Protein AF-A0A0X1RVN3-F1 (afdb_monomer)

Mean predicted aligned error: 11.67 Å

Structure (mmCIF, N/CA/C/O backbone):
data_AF-A0A0X1RVN3-F1
#
_entry.id   AF-A0A0X1RVN3-F1
#
loop_
_atom_site.group_PDB
_atom_site.id
_atom_site.type_symbol
_atom_site.label_atom_id
_atom_site.label_alt_id
_atom_site.label_comp_id
_atom_site.label_asym_id
_atom_site.label_entity_id
_atom_site.label_seq_id
_atom_site.pdbx_PDB_ins_code
_atom_site.Cartn_x
_atom_site.Cartn_y
_atom_site.Cartn_z
_atom_site.occupancy
_atom_site.B_iso_or_equiv
_atom_site.auth_seq_id
_atom_site.auth_comp_id
_atom_site.auth_asym_id
_atom_site.auth_atom_id
_atom_site.pdbx_PDB_model_num
ATOM 1 N N . MET A 1 1 ? 32.566 22.631 -31.571 1.00 78.44 1 MET A N 1
ATOM 2 C CA . MET A 1 1 ? 32.056 21.454 -32.313 1.00 78.44 1 MET A CA 1
ATOM 3 C C . MET A 1 1 ? 31.901 20.227 -31.412 1.00 78.44 1 MET A C 1
ATOM 5 O O . MET A 1 1 ? 30.789 19.746 -31.279 1.00 78.44 1 MET A O 1
ATOM 9 N N . ILE A 1 2 ? 32.954 19.775 -30.719 1.00 88.44 2 ILE A N 1
ATOM 10 C CA . ILE A 1 2 ? 32.914 18.573 -29.854 1.00 88.44 2 ILE A CA 1
ATOM 11 C C . ILE A 1 2 ? 31.880 18.677 -28.712 1.00 88.44 2 ILE A C 1
ATOM 13 O O . ILE A 1 2 ? 31.095 17.757 -28.511 1.00 88.44 2 ILE A O 1
ATOM 17 N N . LEU A 1 3 ? 31.808 19.819 -28.016 1.00 88.50 3 LEU A N 1
ATOM 18 C CA . LEU A 1 3 ? 30.839 20.038 -26.928 1.00 88.50 3 LEU A CA 1
ATOM 19 C C . LEU A 1 3 ? 29.377 19.935 -27.404 1.00 88.50 3 LEU A C 1
ATOM 21 O O . LEU A 1 3 ? 28.535 19.354 -26.730 1.00 88.50 3 LEU A O 1
ATOM 25 N N . PHE A 1 4 ? 29.091 20.468 -28.593 1.00 91.38 4 PHE A N 1
ATOM 26 C CA . PHE A 1 4 ? 27.755 20.430 -29.188 1.00 91.38 4 PHE A CA 1
ATOM 27 C C . PHE A 1 4 ? 27.327 18.992 -29.509 1.00 91.38 4 PHE A C 1
ATOM 29 O O . PHE A 1 4 ? 26.201 18.602 -29.214 1.00 91.38 4 PHE A O 1
ATOM 36 N N . ILE A 1 5 ? 28.255 18.182 -30.030 1.00 91.88 5 ILE A N 1
ATOM 37 C CA . ILE A 1 5 ? 28.029 16.757 -30.304 1.00 91.88 5 ILE A CA 1
ATOM 38 C C . ILE A 1 5 ? 27.758 15.991 -29.001 1.00 91.88 5 ILE A C 1
ATOM 40 O O . ILE A 1 5 ? 26.831 15.189 -28.955 1.00 91.88 5 ILE A O 1
ATOM 44 N N . MET A 1 6 ? 28.503 16.276 -27.927 1.00 93.06 6 MET A N 1
ATOM 45 C CA . MET A 1 6 ? 28.297 15.639 -26.619 1.00 93.06 6 MET A CA 1
ATOM 46 C C . MET A 1 6 ? 26.916 15.943 -26.024 1.00 93.06 6 MET A C 1
ATOM 48 O O . MET A 1 6 ? 26.245 15.031 -25.548 1.00 93.06 6 MET A O 1
ATOM 52 N N . ILE A 1 7 ? 26.464 17.200 -26.085 1.00 94.31 7 ILE A N 1
ATOM 53 C CA . ILE A 1 7 ? 25.140 17.601 -25.578 1.00 94.31 7 ILE A CA 1
ATOM 54 C C . ILE A 1 7 ? 24.021 16.890 -26.352 1.00 94.31 7 ILE A C 1
ATOM 56 O O . ILE A 1 7 ? 23.068 16.406 -25.745 1.00 94.31 7 ILE A O 1
ATOM 60 N N . LEU A 1 8 ? 24.157 16.776 -27.676 1.00 92.00 8 LEU A N 1
ATOM 61 C CA . LEU A 1 8 ? 23.218 16.044 -28.533 1.00 92.00 8 LEU A CA 1
ATOM 62 C C . LEU A 1 8 ? 23.173 14.545 -28.217 1.00 92.00 8 LEU A C 1
ATOM 64 O O . LEU A 1 8 ? 22.108 13.934 -28.225 1.00 92.00 8 LEU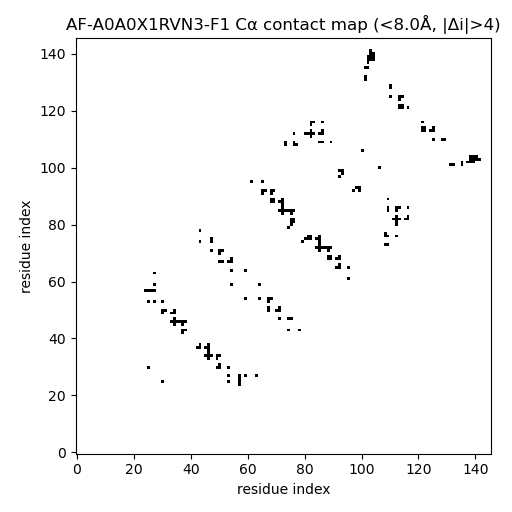 A O 1
ATOM 68 N N . LEU A 1 9 ? 24.325 13.948 -27.916 1.00 91.88 9 LEU A N 1
ATOM 69 C CA . LEU A 1 9 ? 24.407 12.539 -27.542 1.00 91.88 9 LEU A CA 1
ATOM 70 C C . LEU A 1 9 ? 23.732 12.285 -26.191 1.00 91.88 9 LEU A C 1
ATOM 72 O O . LEU A 1 9 ? 22.952 11.344 -26.060 1.00 91.88 9 LEU A O 1
ATOM 76 N N . ILE A 1 10 ? 23.972 13.161 -25.212 1.00 92.62 10 ILE A N 1
ATOM 77 C CA . ILE A 1 10 ? 23.329 13.090 -23.897 1.00 92.62 10 ILE A CA 1
ATOM 78 C C . ILE A 1 10 ? 21.814 13.259 -24.035 1.00 92.62 10 ILE A C 1
ATOM 80 O O . ILE A 1 10 ? 21.075 12.473 -23.451 1.00 92.62 10 ILE A O 1
ATOM 84 N N . SER A 1 11 ? 21.338 14.220 -24.834 1.00 90.06 11 SER A N 1
ATOM 85 C CA . SER A 1 11 ? 19.898 14.444 -25.019 1.00 90.06 11 SER A CA 1
ATOM 86 C C . SER A 1 11 ? 19.196 13.289 -25.741 1.00 90.06 11 SER A C 1
ATOM 88 O O . SER A 1 11 ? 18.063 12.948 -25.408 1.00 90.06 11 SER A O 1
ATOM 90 N N . LEU A 1 12 ? 19.869 12.635 -26.693 1.00 90.00 12 LEU A N 1
ATOM 91 C CA . LEU A 1 12 ? 19.363 11.430 -27.354 1.00 90.00 12 LEU A CA 1
ATOM 92 C C . LEU A 1 12 ? 19.286 10.238 -26.398 1.00 90.00 12 LEU A C 1
ATOM 94 O O . LEU A 1 12 ? 18.302 9.495 -26.422 1.00 90.00 12 LEU A O 1
ATOM 98 N N . ILE A 1 13 ? 20.304 10.060 -25.553 1.00 90.44 13 ILE A N 1
ATOM 99 C CA . ILE A 1 13 ? 20.319 9.002 -24.539 1.00 90.44 13 ILE A CA 1
ATOM 100 C C . ILE A 1 13 ? 19.204 9.244 -23.521 1.00 90.44 13 ILE A C 1
ATOM 102 O O . ILE A 1 13 ? 18.429 8.329 -23.252 1.00 90.44 13 ILE A O 1
ATOM 106 N N . THR A 1 14 ? 19.055 10.467 -23.005 1.00 86.88 14 THR A N 1
ATOM 107 C CA . THR A 1 14 ? 17.989 10.782 -22.044 1.00 86.88 14 THR A CA 1
ATOM 108 C C . THR A 1 14 ? 16.604 10.617 -22.661 1.00 86.88 14 THR A C 1
ATOM 110 O O . THR A 1 14 ? 15.746 10.011 -22.023 1.00 86.88 14 THR A O 1
ATOM 113 N N . MET A 1 15 ? 16.384 11.037 -23.914 1.00 85.44 15 MET A N 1
ATOM 114 C CA . MET A 1 15 ? 15.123 10.780 -24.624 1.00 85.44 15 MET A CA 1
ATOM 115 C C . MET A 1 15 ? 14.829 9.287 -24.776 1.00 85.44 15 MET A C 1
ATOM 117 O O . MET A 1 15 ? 13.700 8.869 -24.530 1.00 85.44 15 MET A O 1
ATOM 121 N N . LYS A 1 16 ? 15.822 8.469 -25.150 1.00 75.00 16 LYS A N 1
ATOM 122 C CA . LYS A 1 16 ? 15.647 7.011 -25.238 1.00 75.00 16 LYS A CA 1
ATOM 123 C C . LYS A 1 16 ? 15.308 6.401 -23.885 1.00 75.00 16 LYS A C 1
ATOM 125 O O . LYS A 1 16 ? 14.402 5.579 -23.829 1.00 75.00 16 LYS A O 1
ATOM 130 N N . CYS A 1 17 ? 15.974 6.826 -22.813 1.00 71.50 17 CYS A N 1
ATOM 131 C CA . CYS A 1 17 ? 15.675 6.364 -21.459 1.00 71.50 17 CYS A CA 1
ATOM 132 C C . CYS A 1 17 ? 14.252 6.747 -21.026 1.00 71.50 17 CYS A C 1
ATOM 134 O O . CYS A 1 17 ? 13.535 5.907 -20.492 1.00 71.50 17 CYS A O 1
ATOM 136 N N . ILE A 1 18 ? 13.815 7.980 -21.306 1.00 75.62 18 ILE A N 1
ATOM 137 C CA . ILE A 1 18 ? 12.449 8.448 -21.013 1.00 75.62 18 ILE A CA 1
ATOM 138 C C . ILE A 1 18 ? 11.414 7.656 -21.821 1.00 75.62 18 ILE A C 1
ATOM 140 O O . ILE A 1 18 ? 10.368 7.285 -21.297 1.00 75.62 18 ILE A O 1
ATOM 144 N N . AR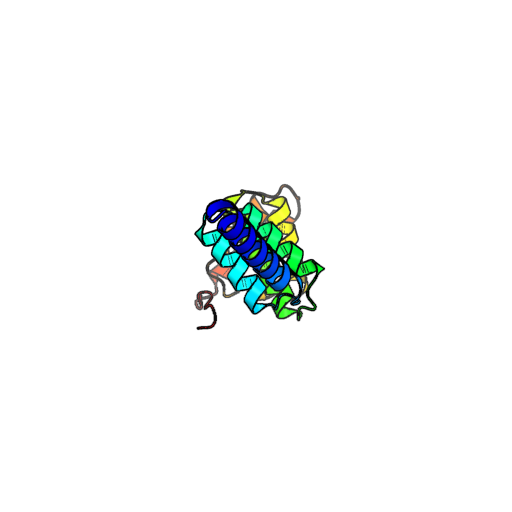G A 1 19 ? 11.707 7.375 -23.093 1.00 65.44 19 ARG A N 1
ATOM 145 C CA . ARG A 1 19 ? 10.804 6.654 -23.991 1.00 65.44 19 ARG A CA 1
ATOM 146 C C . ARG A 1 19 ? 10.671 5.177 -23.617 1.00 65.44 19 ARG A C 1
ATOM 148 O O . ARG A 1 19 ? 9.553 4.697 -23.500 1.00 65.44 19 ARG A O 1
ATOM 155 N N . LEU A 1 20 ? 11.779 4.493 -23.324 1.00 58.06 20 LEU A N 1
ATOM 156 C CA . LEU A 1 20 ? 11.777 3.118 -22.796 1.00 58.06 20 LEU A CA 1
ATOM 157 C C . LEU A 1 20 ? 11.040 3.009 -21.459 1.00 58.06 20 LEU A C 1
ATOM 159 O O . LEU A 1 20 ? 10.359 2.021 -21.207 1.00 58.06 20 LEU A O 1
ATOM 163 N N . TYR A 1 21 ? 11.142 4.039 -20.623 1.00 61.72 21 TYR A N 1
ATOM 164 C CA . TYR A 1 21 ? 10.398 4.125 -19.373 1.00 61.72 21 TYR A CA 1
ATOM 165 C C . TYR A 1 21 ? 8.884 4.324 -19.577 1.00 61.72 21 TYR A C 1
ATOM 167 O O . TYR A 1 21 ? 8.104 4.015 -18.679 1.00 61.72 21 TYR A O 1
ATOM 175 N N . HIS A 1 22 ? 8.457 4.822 -20.743 1.00 60.34 22 HIS A N 1
ATOM 176 C CA . HIS A 1 22 ? 7.049 5.052 -21.070 1.00 60.34 22 HIS A CA 1
ATOM 177 C C . HIS A 1 22 ? 6.411 3.986 -21.974 1.00 60.34 22 HIS A C 1
ATOM 179 O O . HIS A 1 22 ? 5.194 3.842 -21.923 1.00 60.34 22 HIS A O 1
ATOM 185 N N . GLU A 1 23 ? 7.177 3.255 -22.790 1.00 53.28 23 GLU A N 1
ATOM 186 C CA . GLU A 1 23 ? 6.623 2.345 -23.811 1.00 53.28 23 GLU A CA 1
ATOM 187 C C . GLU A 1 23 ? 6.263 0.939 -23.302 1.00 53.28 23 GLU A C 1
ATOM 189 O O . GLU A 1 23 ? 5.516 0.236 -23.981 1.00 53.28 23 GLU A O 1
ATOM 194 N N . HIS A 1 24 ? 6.717 0.523 -22.115 1.00 54.69 24 HIS A N 1
ATOM 195 C CA . HIS A 1 24 ? 6.305 -0.761 -21.541 1.00 54.69 24 HIS A CA 1
ATOM 196 C C . HIS A 1 24 ? 5.236 -0.575 -20.458 1.00 54.69 24 HIS A C 1
ATOM 198 O O . HIS A 1 24 ? 5.475 0.184 -19.513 1.00 54.69 24 HIS A O 1
ATOM 204 N N . PRO A 1 25 ? 4.077 -1.264 -20.556 1.00 65.81 25 PRO A N 1
ATOM 205 C CA . PRO A 1 25 ? 3.130 -1.305 -19.452 1.00 65.81 25 PRO A CA 1
ATOM 206 C C . PRO A 1 25 ? 3.862 -1.856 -18.228 1.00 65.81 25 PRO A C 1
ATOM 208 O O . PRO A 1 25 ? 4.530 -2.889 -18.295 1.00 65.81 25 PRO A O 1
ATOM 211 N N . MET A 1 26 ? 3.810 -1.101 -17.134 1.00 81.25 26 MET A N 1
ATOM 212 C CA . MET A 1 26 ? 4.503 -1.449 -15.901 1.00 81.25 26 MET A CA 1
ATOM 213 C C . MET A 1 26 ? 3.933 -2.767 -15.374 1.00 81.25 26 MET A C 1
ATOM 215 O O . MET A 1 26 ? 2.734 -2.897 -15.201 1.00 81.25 26 MET A O 1
ATOM 219 N N . THR A 1 27 ? 4.768 -3.765 -15.127 1.00 89.44 27 THR A N 1
ATOM 220 C CA . THR A 1 27 ? 4.308 -5.003 -14.475 1.00 89.44 27 THR A CA 1
ATOM 221 C C . THR A 1 27 ? 4.085 -4.772 -12.979 1.00 89.44 27 THR A C 1
ATOM 223 O O . THR A 1 27 ? 4.652 -3.839 -12.402 1.00 89.44 27 THR A O 1
ATOM 226 N N . TYR A 1 28 ? 3.318 -5.644 -12.321 1.00 88.81 28 TYR A N 1
ATOM 227 C CA . TYR A 1 28 ? 3.153 -5.605 -10.864 1.00 88.81 28 TYR A CA 1
ATOM 228 C C . TYR A 1 28 ? 4.503 -5.665 -10.120 1.00 88.81 28 TYR A C 1
ATOM 230 O O . TYR A 1 28 ? 4.752 -4.888 -9.200 1.00 88.81 28 TYR A O 1
ATOM 238 N N . GLU A 1 29 ? 5.445 -6.494 -10.574 1.00 85.62 29 GLU A N 1
ATOM 239 C CA . GLU A 1 29 ? 6.792 -6.555 -9.991 1.00 85.62 29 GLU A CA 1
ATOM 240 C C . GLU A 1 29 ? 7.546 -5.219 -10.125 1.00 85.62 29 GLU A C 1
ATOM 242 O O . GLU A 1 29 ? 8.181 -4.744 -9.178 1.00 85.62 29 GLU A O 1
ATOM 247 N N . GLN A 1 30 ? 7.458 -4.573 -11.291 1.00 87.69 30 GLN A N 1
ATOM 248 C CA . GLN A 1 30 ? 8.063 -3.259 -11.516 1.00 87.69 30 GLN A CA 1
ATOM 249 C C . GLN A 1 30 ? 7.397 -2.170 -10.671 1.00 87.69 30 GLN A C 1
ATOM 251 O O . GLN A 1 30 ? 8.102 -1.284 -10.183 1.00 87.69 30 GLN A O 1
ATOM 256 N N . LEU A 1 31 ? 6.078 -2.246 -10.467 1.00 92.62 31 LEU A N 1
ATOM 257 C CA . LEU A 1 31 ? 5.339 -1.367 -9.564 1.00 92.62 31 LEU A CA 1
ATOM 258 C C . LEU A 1 31 ? 5.897 -1.471 -8.140 1.00 92.62 31 LEU A C 1
ATOM 260 O O . LEU A 1 31 ? 6.294 -0.454 -7.569 1.00 92.62 31 LEU A O 1
ATOM 264 N N . LEU A 1 32 ? 5.998 -2.695 -7.608 1.00 89.56 32 LEU A N 1
ATOM 265 C CA . LEU A 1 32 ? 6.528 -2.953 -6.267 1.00 89.56 32 LEU A CA 1
ATOM 266 C C . LEU A 1 32 ? 7.968 -2.466 -6.115 1.00 89.56 32 LEU A C 1
ATOM 268 O O . LEU A 1 32 ? 8.282 -1.738 -5.175 1.00 89.56 32 LEU A O 1
ATOM 272 N N . ARG A 1 33 ? 8.851 -2.818 -7.058 1.00 82.50 33 ARG A N 1
ATOM 273 C CA . ARG A 1 33 ? 10.257 -2.389 -7.017 1.00 82.50 33 ARG A CA 1
ATOM 274 C C . ARG A 1 33 ? 10.381 -0.874 -7.036 1.00 82.50 33 ARG A C 1
ATOM 276 O O . ARG A 1 33 ? 11.162 -0.306 -6.277 1.00 82.50 33 ARG A O 1
ATOM 283 N N . LYS A 1 34 ? 9.620 -0.208 -7.900 1.00 87.31 34 LYS A N 1
ATOM 284 C CA . LYS A 1 34 ? 9.676 1.244 -8.036 1.00 87.31 34 LYS A CA 1
ATOM 285 C C . LYS A 1 34 ? 9.142 1.946 -6.791 1.00 87.31 34 LYS A C 1
ATOM 287 O O . LYS A 1 34 ? 9.771 2.900 -6.345 1.00 87.31 34 LYS A O 1
ATOM 292 N N . GLY A 1 35 ? 8.031 1.474 -6.229 1.00 85.81 35 GLY A N 1
ATOM 293 C CA . GLY A 1 35 ? 7.500 1.991 -4.971 1.00 85.81 35 GLY A CA 1
ATOM 294 C C . GLY A 1 35 ? 8.493 1.819 -3.818 1.00 85.81 35 GLY A C 1
ATOM 295 O O . GLY A 1 35 ? 8.840 2.805 -3.171 1.00 85.81 35 GLY A O 1
ATOM 296 N N . LEU A 1 36 ? 9.072 0.623 -3.664 1.00 84.12 36 LEU A N 1
ATOM 297 C CA . LEU A 1 36 ? 10.088 0.339 -2.646 1.00 84.12 36 LEU A CA 1
ATOM 298 C C . LEU A 1 36 ? 11.326 1.236 -2.782 1.00 84.12 36 LEU A C 1
ATOM 300 O O . LEU A 1 36 ? 11.839 1.736 -1.784 1.00 84.12 36 LEU A O 1
ATOM 304 N N . VAL A 1 37 ? 11.810 1.475 -4.005 1.00 81.94 37 VAL A N 1
ATOM 305 C CA . VAL A 1 37 ? 12.931 2.402 -4.240 1.00 81.94 37 VAL A CA 1
ATOM 306 C C . VAL A 1 37 ? 12.576 3.819 -3.787 1.00 81.94 37 VAL A C 1
ATOM 308 O O . VAL A 1 37 ? 13.406 4.468 -3.157 1.00 81.94 37 VAL A O 1
ATOM 311 N N . MET A 1 38 ? 11.357 4.300 -4.055 1.00 89.00 38 MET A N 1
ATOM 312 C CA . MET A 1 38 ? 10.920 5.618 -3.576 1.00 89.00 38 MET A CA 1
ATOM 313 C C . MET A 1 38 ? 10.859 5.669 -2.043 1.00 89.00 38 MET A C 1
ATOM 315 O O . MET A 1 38 ? 11.303 6.653 -1.457 1.00 89.00 38 MET A O 1
ATOM 319 N N . GLU A 1 39 ? 10.384 4.608 -1.385 1.00 83.56 39 GLU A N 1
ATOM 320 C CA . GLU A 1 39 ? 10.378 4.510 0.083 1.00 83.56 39 GLU A CA 1
ATOM 321 C C . GLU A 1 39 ? 11.799 4.519 0.671 1.00 83.56 39 GLU A C 1
ATOM 323 O O . GLU A 1 39 ? 12.071 5.250 1.621 1.00 83.56 39 GLU A O 1
ATOM 328 N N . LEU A 1 40 ? 12.736 3.763 0.084 1.00 80.06 40 LEU A N 1
ATOM 329 C CA . LEU A 1 40 ? 14.139 3.721 0.524 1.00 80.06 40 LEU A CA 1
ATOM 330 C C . LEU A 1 40 ? 14.862 5.065 0.359 1.00 80.06 40 LEU A C 1
ATOM 332 O O . LEU A 1 40 ? 15.814 5.345 1.086 1.00 80.06 40 LEU A O 1
ATOM 336 N N . LEU A 1 41 ? 14.414 5.891 -0.587 1.00 82.81 41 LEU A N 1
ATOM 337 C CA . LEU A 1 41 ? 14.923 7.242 -0.812 1.00 82.81 41 LEU A CA 1
ATOM 338 C C . LEU A 1 41 ? 14.200 8.310 0.027 1.00 82.81 41 LEU A C 1
ATOM 340 O O . LEU A 1 41 ? 14.446 9.496 -0.194 1.00 82.81 41 LEU A O 1
ATOM 344 N N . PHE A 1 42 ? 13.336 7.921 0.975 1.00 90.06 42 PHE A N 1
ATOM 345 C CA . PHE A 1 42 ? 12.517 8.840 1.783 1.00 90.06 42 PHE A CA 1
ATOM 346 C C . PHE A 1 42 ? 11.643 9.764 0.915 1.00 90.06 42 PHE A C 1
ATOM 348 O O . PHE A 1 42 ? 11.502 10.963 1.162 1.00 90.06 42 PHE A O 1
ATOM 355 N N . MET A 1 43 ? 11.117 9.214 -0.183 1.00 90.94 43 MET A N 1
ATOM 356 C CA . MET A 1 43 ? 10.220 9.892 -1.118 1.00 90.94 43 MET A CA 1
ATOM 357 C C . MET A 1 43 ? 8.814 9.291 -1.022 1.00 90.94 43 MET A C 1
ATOM 359 O O . MET A 1 43 ? 8.234 8.871 -2.024 1.00 90.94 43 MET A O 1
ATOM 363 N N . GLU A 1 44 ? 8.241 9.246 0.178 1.00 93.19 44 GLU A N 1
ATOM 364 C CA . GLU A 1 44 ? 7.009 8.505 0.469 1.00 93.19 44 GLU A CA 1
ATOM 365 C C . GLU A 1 44 ? 5.806 9.004 -0.344 1.00 93.19 44 GLU A C 1
ATOM 367 O O . GLU A 1 44 ? 5.049 8.195 -0.873 1.00 93.19 44 GLU A O 1
ATOM 372 N N . ASN A 1 45 ? 5.695 10.318 -0.582 1.00 91.69 45 ASN A N 1
ATOM 373 C CA . ASN A 1 45 ? 4.673 10.871 -1.486 1.00 91.69 45 ASN A CA 1
ATOM 374 C C . ASN A 1 45 ? 4.789 10.291 -2.907 1.00 91.69 45 ASN A C 1
ATOM 376 O O . ASN A 1 45 ? 3.789 9.969 -3.537 1.00 91.69 45 ASN A O 1
ATOM 380 N N . ARG A 1 46 ? 6.019 10.124 -3.414 1.00 89.94 46 ARG A N 1
ATOM 381 C CA . ARG A 1 46 ? 6.249 9.530 -4.740 1.00 89.94 46 ARG A CA 1
ATOM 382 C C . ARG A 1 46 ? 5.982 8.033 -4.740 1.00 89.94 46 ARG A C 1
ATOM 384 O O . ARG A 1 46 ? 5.555 7.512 -5.764 1.00 89.94 46 ARG A O 1
ATOM 391 N N . ALA A 1 47 ? 6.240 7.347 -3.629 1.00 90.44 47 ALA A N 1
ATOM 392 C CA . ALA A 1 47 ? 5.877 5.944 -3.481 1.00 90.44 47 ALA A CA 1
ATOM 393 C C . ALA A 1 47 ? 4.353 5.773 -3.572 1.00 90.44 47 ALA A C 1
ATOM 395 O O . ALA A 1 47 ? 3.886 4.971 -4.379 1.00 90.44 47 ALA A O 1
ATOM 396 N N . VAL A 1 48 ? 3.588 6.593 -2.840 1.00 94.88 48 VAL A N 1
ATOM 397 C CA . VAL A 1 48 ? 2.117 6.631 -2.925 1.00 94.88 48 VAL A CA 1
ATOM 398 C C . VAL A 1 48 ? 1.659 6.910 -4.357 1.00 94.88 48 VAL A C 1
ATOM 400 O O . VAL A 1 48 ? 0.885 6.122 -4.894 1.00 94.88 48 VAL A O 1
ATOM 403 N N . ASP A 1 49 ? 2.202 7.942 -5.017 1.00 93.94 49 ASP A N 1
ATOM 404 C CA . ASP A 1 49 ? 1.866 8.262 -6.415 1.00 93.94 49 ASP A CA 1
ATOM 405 C C . ASP A 1 49 ? 2.089 7.064 -7.355 1.00 93.94 49 ASP A C 1
ATOM 407 O O . ASP A 1 49 ? 1.290 6.811 -8.259 1.00 93.94 49 ASP A O 1
ATOM 411 N N . VAL A 1 50 ? 3.196 6.333 -7.169 1.00 92.12 50 VAL A N 1
ATOM 412 C CA . VAL A 1 50 ? 3.532 5.150 -7.971 1.00 92.12 50 VAL A CA 1
ATOM 413 C C . VAL A 1 50 ? 2.502 4.049 -7.751 1.00 92.12 50 VAL A C 1
ATOM 415 O O . VAL A 1 50 ? 1.958 3.545 -8.731 1.00 92.12 50 VAL A O 1
ATOM 418 N N . TYR A 1 51 ? 2.207 3.707 -6.498 1.00 94.69 51 TYR A N 1
ATOM 419 C CA . TYR A 1 51 ? 1.261 2.647 -6.157 1.00 94.69 51 TYR A CA 1
ATOM 420 C C . TYR A 1 51 ? -0.172 2.970 -6.591 1.00 94.69 51 TYR A C 1
ATOM 422 O O . TYR A 1 51 ? -0.818 2.143 -7.231 1.00 94.69 51 TYR A O 1
ATOM 430 N N . GLU A 1 52 ? -0.655 4.186 -6.331 1.00 95.19 52 GLU A N 1
ATOM 431 C CA . GLU A 1 52 ? -1.988 4.614 -6.766 1.00 95.19 52 GLU A CA 1
ATOM 432 C C . GLU A 1 52 ? -2.121 4.651 -8.290 1.00 95.19 52 GLU A C 1
ATOM 434 O O . GLU A 1 52 ? -3.185 4.368 -8.838 1.00 95.19 52 GLU A O 1
ATOM 439 N N . ARG A 1 53 ? -1.041 4.998 -8.997 1.00 93.88 53 ARG A N 1
ATOM 440 C CA . ARG A 1 53 ? -1.000 4.889 -10.453 1.00 93.88 53 ARG A CA 1
ATOM 441 C C . ARG A 1 53 ? -1.109 3.430 -10.896 1.00 93.88 53 ARG A C 1
ATOM 443 O O . ARG A 1 53 ? -1.860 3.153 -11.825 1.00 93.88 53 ARG A O 1
ATOM 450 N N . GLY A 1 54 ? -0.424 2.519 -10.208 1.00 93.56 54 GLY A N 1
ATOM 451 C CA . GLY A 1 54 ? -0.543 1.078 -10.420 1.00 93.56 54 GLY A CA 1
ATOM 452 C C . GLY A 1 54 ? -1.982 0.577 -10.295 1.00 93.56 54 GLY A C 1
ATOM 453 O O . GLY A 1 54 ? -2.465 -0.080 -11.207 1.00 93.56 54 GLY A O 1
ATOM 454 N N . LEU A 1 55 ? -2.689 0.978 -9.231 1.00 94.69 55 LEU A N 1
ATOM 455 C CA . LEU A 1 55 ? -4.103 0.633 -9.013 1.00 94.69 55 LEU A CA 1
ATOM 456 C C . LEU A 1 55 ? -5.035 1.095 -10.145 1.00 94.69 55 LEU A C 1
ATOM 458 O O . LEU A 1 55 ? -6.083 0.498 -10.354 1.00 94.69 55 LEU A O 1
ATOM 462 N N . ARG A 1 56 ? -4.690 2.178 -10.853 1.00 94.50 56 ARG A N 1
ATOM 463 C CA . ARG A 1 56 ? -5.518 2.728 -11.940 1.00 94.50 56 ARG A CA 1
ATOM 464 C C . ARG A 1 56 ? -5.164 2.185 -13.318 1.00 94.50 56 ARG A C 1
ATOM 466 O O . ARG A 1 56 ? -6.032 2.140 -14.183 1.00 94.50 56 ARG A O 1
ATOM 473 N N . GLU A 1 57 ? -3.888 1.899 -13.555 1.00 92.12 57 GLU A N 1
ATOM 474 C CA . GLU A 1 57 ? -3.362 1.638 -14.900 1.00 92.12 57 GLU A CA 1
ATOM 475 C C . GLU A 1 57 ? -3.067 0.160 -15.166 1.00 92.12 57 GLU A C 1
ATOM 477 O O . GLU A 1 57 ? -2.921 -0.211 -16.330 1.00 92.12 57 GLU A O 1
ATOM 482 N N . LEU A 1 58 ? -2.949 -0.671 -14.127 1.00 91.56 58 LEU A N 1
ATOM 483 C CA . LEU A 1 58 ? -2.592 -2.080 -14.271 1.00 91.56 58 LEU A CA 1
ATOM 484 C C . LEU A 1 58 ? -3.808 -2.988 -14.127 1.00 91.56 58 LEU A C 1
ATOM 486 O O . LEU A 1 58 ? -4.671 -2.762 -13.283 1.00 91.56 58 LEU A O 1
ATOM 490 N N . ASP A 1 59 ? -3.829 -4.046 -14.934 1.00 93.19 59 ASP A N 1
ATOM 491 C CA . ASP A 1 59 ? -4.757 -5.164 -14.779 1.00 93.19 59 ASP A CA 1
ATOM 492 C C . ASP A 1 59 ? -4.226 -6.082 -13.669 1.00 93.19 59 ASP A C 1
ATOM 494 O O . ASP A 1 59 ? -3.458 -7.013 -13.920 1.00 93.19 59 ASP A O 1
ATOM 498 N N . LEU A 1 60 ? -4.521 -5.711 -12.422 1.00 89.50 60 LEU A N 1
ATOM 499 C CA . LEU A 1 60 ? -4.081 -6.426 -11.228 1.00 89.50 60 LEU A CA 1
ATOM 500 C C . LEU A 1 60 ? -5.058 -7.553 -10.901 1.00 89.50 60 LEU A C 1
ATOM 502 O O . LEU A 1 60 ? -6.277 -7.382 -10.943 1.00 89.50 60 LEU A O 1
ATOM 506 N N . THR A 1 61 ? -4.523 -8.694 -10.482 1.00 88.94 61 THR A N 1
ATOM 507 C CA . THR A 1 61 ? -5.333 -9.696 -9.787 1.00 88.94 61 THR A CA 1
ATOM 508 C C . THR A 1 61 ? -5.843 -9.139 -8.453 1.00 88.94 61 THR A C 1
ATOM 510 O O . THR A 1 61 ? -5.292 -8.183 -7.904 1.00 88.94 61 THR A O 1
ATOM 513 N N . VAL A 1 62 ? -6.886 -9.758 -7.895 1.00 86.06 62 VAL A N 1
ATOM 514 C CA . VAL A 1 62 ? -7.481 -9.339 -6.611 1.00 86.06 62 VAL A CA 1
ATOM 515 C C . VAL A 1 62 ? -6.429 -9.288 -5.496 1.00 86.06 62 VAL A C 1
ATOM 517 O O . VAL A 1 62 ? -6.368 -8.307 -4.753 1.00 86.06 62 VAL A O 1
ATOM 520 N N . ASP A 1 63 ? -5.563 -10.299 -5.430 1.00 82.94 63 ASP A N 1
ATOM 521 C CA . ASP A 1 63 ? -4.495 -10.396 -4.432 1.00 82.94 63 ASP A CA 1
ATOM 522 C C . ASP A 1 63 ? -3.451 -9.283 -4.616 1.00 82.94 63 ASP A C 1
ATOM 524 O O . ASP A 1 63 ? -2.965 -8.693 -3.648 1.00 82.94 63 ASP A O 1
ATOM 528 N N . GLU A 1 64 ? -3.086 -8.963 -5.858 1.00 86.19 64 GLU A N 1
ATOM 529 C CA . GLU A 1 64 ? -2.145 -7.882 -6.166 1.00 86.19 64 GLU A CA 1
ATOM 530 C C . GLU A 1 64 ? -2.739 -6.517 -5.813 1.00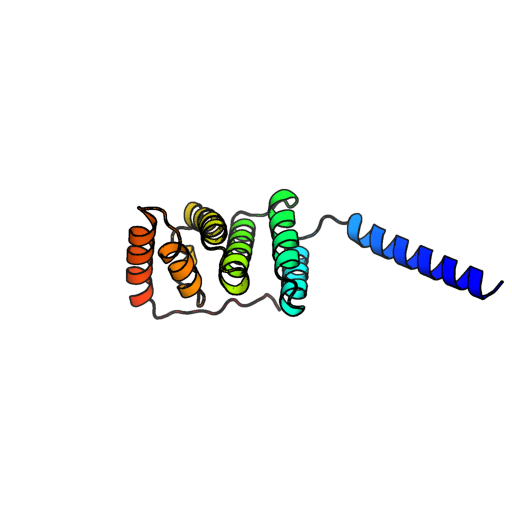 86.19 64 GLU A C 1
ATOM 532 O O . GLU A 1 64 ? -2.081 -5.709 -5.161 1.00 86.19 64 GLU A O 1
ATOM 537 N N . GLU A 1 65 ? -4.000 -6.273 -6.162 1.00 90.56 65 GLU A N 1
ATOM 538 C CA . GLU A 1 65 ? -4.708 -5.042 -5.815 1.00 90.56 65 GLU A CA 1
ATOM 539 C C . GLU A 1 65 ? -4.789 -4.863 -4.287 1.00 90.56 65 GLU A C 1
ATOM 541 O O . GLU A 1 65 ? -4.466 -3.789 -3.768 1.00 90.56 65 GLU A O 1
ATOM 546 N N . ASN A 1 66 ? -5.116 -5.933 -3.549 1.00 87.44 66 ASN A N 1
ATOM 547 C CA . ASN A 1 66 ? -5.106 -5.956 -2.082 1.00 87.44 66 ASN A CA 1
ATOM 548 C C . ASN A 1 66 ? -3.730 -5.611 -1.507 1.00 87.44 66 ASN A C 1
ATOM 550 O O . ASN A 1 66 ? -3.619 -4.796 -0.585 1.00 87.44 66 ASN A O 1
ATOM 554 N N . ASN A 1 67 ? -2.667 -6.194 -2.062 1.00 86.50 67 ASN A N 1
ATOM 555 C CA . ASN A 1 67 ? -1.301 -5.878 -1.657 1.00 86.50 67 ASN A CA 1
ATOM 556 C C . ASN A 1 67 ? -0.972 -4.395 -1.881 1.00 86.50 67 ASN A C 1
ATOM 558 O O . ASN A 1 67 ? -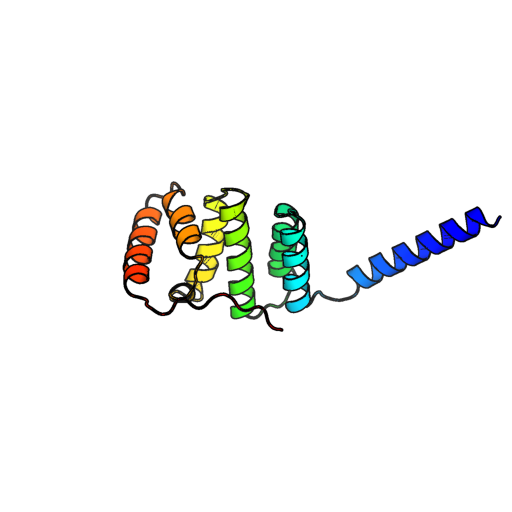0.397 -3.761 -0.993 1.00 86.50 67 ASN A O 1
ATOM 562 N N . VAL A 1 68 ? -1.353 -3.817 -3.024 1.00 91.31 68 VAL A N 1
ATOM 563 C CA . VAL A 1 68 ? -1.073 -2.403 -3.317 1.00 91.31 68 VAL A CA 1
ATOM 564 C C . VAL A 1 68 ? -1.865 -1.473 -2.395 1.00 91.31 68 VAL A C 1
ATOM 566 O O . VAL A 1 68 ? -1.275 -0.553 -1.827 1.00 91.31 68 VAL A O 1
ATOM 569 N N . HIS A 1 69 ? -3.158 -1.726 -2.162 1.00 92.94 69 HIS A N 1
ATOM 570 C CA . HIS A 1 69 ? -3.941 -0.957 -1.185 1.00 92.94 69 HIS A CA 1
ATOM 571 C C . HIS A 1 69 ? -3.317 -1.013 0.211 1.00 92.94 69 HIS A C 1
ATOM 573 O O . HIS A 1 69 ? -3.164 0.018 0.869 1.00 92.94 69 HIS A O 1
ATOM 579 N N . TYR A 1 70 ? -2.893 -2.200 0.644 1.00 88.69 70 TYR A N 1
ATOM 580 C CA . TYR A 1 70 ? -2.216 -2.371 1.921 1.00 88.69 70 TYR A CA 1
ATOM 581 C C . TYR A 1 70 ? -0.935 -1.525 2.017 1.00 88.69 70 TYR A C 1
ATOM 583 O O . TYR A 1 70 ? -0.743 -0.826 3.014 1.00 88.69 70 TYR A O 1
ATOM 591 N N . LEU A 1 71 ? -0.084 -1.534 0.984 1.00 89.69 71 LEU A N 1
ATOM 592 C CA . LEU A 1 71 ? 1.150 -0.737 0.947 1.00 89.69 71 LEU A CA 1
ATOM 593 C C . LEU A 1 71 ? 0.866 0.769 1.016 1.00 89.69 71 LEU A C 1
ATOM 595 O O . LEU A 1 71 ? 1.497 1.474 1.804 1.00 89.69 71 LEU A O 1
ATOM 599 N N . VAL A 1 72 ? -0.119 1.263 0.259 1.00 93.38 72 VAL A N 1
ATOM 600 C CA . VAL A 1 72 ? -0.496 2.686 0.292 1.00 93.38 72 VAL A CA 1
ATOM 601 C C . VAL A 1 72 ? -0.994 3.091 1.677 1.00 93.38 72 VAL A C 1
ATOM 603 O O . VAL A 1 72 ? -0.509 4.078 2.238 1.00 93.38 72 VAL A O 1
ATOM 606 N N . GLY A 1 73 ? -1.907 2.309 2.264 1.00 89.69 73 GLY A N 1
ATOM 607 C CA . GLY A 1 73 ? -2.432 2.590 3.600 1.00 89.69 73 GLY A CA 1
ATOM 608 C C . GLY A 1 73 ? -1.332 2.594 4.664 1.00 89.69 73 GLY A C 1
ATOM 609 O O . GLY A 1 73 ? -1.286 3.477 5.524 1.00 89.69 73 GLY A O 1
ATOM 610 N N . MET A 1 74 ? -0.384 1.660 4.559 1.00 88.44 74 MET A N 1
ATOM 611 C CA . MET A 1 74 ? 0.788 1.596 5.430 1.00 88.44 74 MET A CA 1
ATOM 612 C C . MET A 1 74 ? 1.653 2.853 5.338 1.00 88.44 74 MET A C 1
ATOM 614 O O . MET A 1 74 ? 2.038 3.404 6.373 1.00 88.44 74 MET A O 1
ATOM 618 N N . ILE A 1 75 ? 1.940 3.334 4.126 1.00 89.38 75 ILE A N 1
ATOM 619 C CA . ILE A 1 75 ? 2.774 4.524 3.926 1.00 89.38 75 ILE A CA 1
ATOM 620 C C . ILE A 1 75 ? 2.070 5.773 4.464 1.00 89.38 75 ILE A C 1
ATOM 622 O O . ILE A 1 75 ? 2.655 6.530 5.245 1.00 89.38 75 ILE A O 1
ATOM 626 N N . GLN A 1 76 ? 0.795 5.958 4.113 1.00 90.25 76 GLN A N 1
ATOM 627 C CA . GLN A 1 76 ? -0.020 7.086 4.570 1.00 90.25 76 GLN A CA 1
ATOM 628 C C . GLN A 1 76 ? -0.106 7.149 6.098 1.00 90.25 76 GLN A C 1
ATOM 630 O O . GLN A 1 76 ? 0.063 8.222 6.685 1.00 90.25 76 GLN A O 1
ATOM 635 N N . GLN A 1 77 ? -0.295 6.009 6.763 1.00 88.12 77 GLN A N 1
ATOM 636 C CA . GLN A 1 77 ? -0.342 5.979 8.219 1.00 88.12 77 GLN A CA 1
ATOM 637 C C . GLN A 1 77 ? 1.031 6.227 8.846 1.00 88.12 77 GLN A C 1
ATOM 639 O O . GLN A 1 77 ? 1.174 7.083 9.721 1.00 88.12 77 GLN A O 1
ATOM 644 N N . LYS A 1 78 ? 2.047 5.472 8.420 1.00 84.19 78 LYS A N 1
ATOM 645 C CA . LYS A 1 78 ? 3.358 5.451 9.078 1.00 84.19 78 LYS A CA 1
ATOM 646 C C . LYS A 1 78 ? 4.123 6.761 8.902 1.00 84.19 78 LYS A C 1
ATOM 648 O O . LYS A 1 78 ? 4.751 7.218 9.855 1.00 84.19 78 LYS A O 1
ATOM 653 N N . TYR A 1 79 ? 4.074 7.352 7.710 1.00 84.94 79 TYR A N 1
ATOM 654 C CA . TYR A 1 79 ? 4.918 8.497 7.358 1.00 84.94 79 TYR A CA 1
ATOM 655 C C . TYR A 1 79 ? 4.146 9.813 7.299 1.00 84.94 79 TYR A C 1
ATOM 657 O O . TYR A 1 79 ? 4.669 10.845 7.717 1.00 84.94 79 TYR A O 1
ATOM 665 N N . HIS A 1 80 ? 2.885 9.787 6.860 1.00 83.50 80 HIS A N 1
ATOM 666 C CA . HIS A 1 80 ? 2.085 11.006 6.702 1.00 83.50 80 HIS A CA 1
ATOM 667 C C . HIS A 1 80 ? 1.107 11.255 7.856 1.00 83.50 80 HIS A C 1
ATOM 669 O O . HIS A 1 80 ? 0.538 12.344 7.931 1.00 83.50 80 HIS A O 1
ATOM 675 N N . LYS A 1 81 ? 0.909 10.275 8.756 1.00 83.56 81 LYS A N 1
ATOM 676 C CA . LYS A 1 81 ? -0.127 10.300 9.810 1.00 83.56 81 LYS A CA 1
ATOM 677 C C . LYS A 1 81 ? -1.516 10.624 9.243 1.00 83.56 81 LYS A C 1
ATOM 679 O O . LYS A 1 81 ? -2.328 11.308 9.864 1.00 83.56 81 LYS A O 1
ATOM 684 N N . GLN A 1 82 ? -1.761 10.163 8.021 1.00 86.69 82 GLN A N 1
ATOM 685 C CA . GLN A 1 82 ? -2.965 10.411 7.240 1.00 86.69 82 GLN A CA 1
ATOM 686 C C . GLN A 1 82 ? -3.986 9.302 7.489 1.00 86.69 82 GLN A C 1
ATOM 688 O O . GLN A 1 82 ? -4.331 8.525 6.601 1.00 86.69 82 GLN A O 1
ATOM 693 N N . SER A 1 83 ? -4.471 9.222 8.727 1.00 83.69 83 SER A N 1
ATOM 694 C CA . SER A 1 83 ? -5.295 8.106 9.200 1.00 83.69 83 SER A CA 1
ATOM 695 C C . SER A 1 83 ? -6.561 7.898 8.375 1.00 83.69 83 SER A C 1
ATOM 697 O O . SER A 1 83 ? -6.956 6.768 8.120 1.00 83.69 83 SER A O 1
ATOM 699 N N . LYS A 1 84 ? -7.190 8.981 7.902 1.00 86.31 84 LYS A N 1
ATOM 700 C CA . LYS A 1 84 ? -8.417 8.888 7.104 1.00 86.31 84 LYS A CA 1
ATOM 701 C C . LYS A 1 84 ? -8.163 8.266 5.728 1.00 86.31 84 LYS A C 1
ATOM 703 O O . LYS A 1 84 ? -8.951 7.426 5.302 1.00 86.31 84 LYS A O 1
ATOM 708 N N . GLN A 1 85 ? -7.094 8.678 5.044 1.00 88.50 85 GLN A N 1
ATOM 709 C CA . GLN A 1 85 ? -6.709 8.072 3.770 1.00 88.50 85 GLN A CA 1
ATOM 710 C C . GLN A 1 85 ? -6.275 6.617 3.985 1.00 88.50 85 GLN A C 1
ATOM 712 O O . GLN A 1 85 ? -6.767 5.728 3.294 1.00 88.50 85 GLN A O 1
ATOM 717 N N . ALA A 1 86 ? -5.470 6.358 5.019 1.00 87.44 86 ALA A N 1
ATOM 718 C CA . ALA A 1 86 ? -5.004 5.014 5.335 1.00 87.44 86 ALA A CA 1
ATOM 719 C C . ALA A 1 86 ? -6.168 4.048 5.602 1.00 87.44 86 ALA A C 1
ATOM 721 O O . ALA A 1 86 ? -6.203 2.956 5.039 1.00 87.44 86 ALA A O 1
ATOM 722 N N . VAL A 1 87 ? -7.163 4.476 6.392 1.00 86.81 87 VAL A N 1
ATOM 723 C CA . VAL A 1 87 ? -8.393 3.709 6.643 1.00 86.81 87 VAL A CA 1
ATOM 724 C C . VAL A 1 87 ? -9.128 3.398 5.344 1.00 86.81 87 VAL A C 1
ATOM 726 O O . VAL A 1 87 ? -9.531 2.256 5.173 1.00 86.81 87 VAL A O 1
ATOM 729 N N . ALA A 1 88 ? -9.259 4.350 4.414 1.00 89.88 88 ALA A N 1
ATOM 730 C CA . ALA A 1 88 ? -9.932 4.095 3.139 1.00 89.88 88 ALA A CA 1
ATOM 731 C C . ALA A 1 88 ? -9.240 2.978 2.339 1.00 89.88 88 ALA A C 1
ATOM 733 O O . ALA A 1 88 ? -9.912 2.102 1.803 1.00 89.88 88 ALA A O 1
ATOM 734 N N . HIS A 1 89 ? -7.904 2.949 2.313 1.00 90.50 89 HIS A N 1
ATOM 735 C CA . HIS A 1 89 ? -7.178 1.856 1.666 1.00 90.50 89 HIS A CA 1
ATOM 736 C C . HIS A 1 89 ? -7.301 0.532 2.429 1.00 90.50 89 HIS A C 1
ATOM 738 O O . HIS A 1 89 ? -7.479 -0.507 1.801 1.00 90.50 89 HIS A O 1
ATOM 744 N N . PHE A 1 90 ? -7.254 0.545 3.763 1.00 86.94 90 PHE A N 1
ATOM 745 C CA . PHE A 1 90 ? -7.451 -0.671 4.555 1.00 86.94 90 PHE A CA 1
ATOM 746 C C . PHE A 1 90 ? -8.873 -1.231 4.419 1.00 86.94 90 PHE A C 1
ATOM 748 O O . PHE A 1 90 ? -9.031 -2.445 4.349 1.00 86.94 90 PHE A O 1
ATOM 755 N N . GLU A 1 91 ? -9.900 -0.380 4.336 1.00 85.44 91 GLU A N 1
ATOM 756 C CA . GLU A 1 91 ? -11.285 -0.795 4.070 1.00 85.44 91 GLU A CA 1
ATOM 757 C C . GLU A 1 91 ? -11.386 -1.580 2.750 1.00 85.44 91 GLU A C 1
ATOM 759 O O . GLU A 1 91 ? -12.058 -2.608 2.719 1.00 85.44 91 GLU A O 1
ATOM 764 N N . GLU A 1 92 ? -10.682 -1.168 1.688 1.00 87.75 92 GLU A N 1
ATOM 765 C CA . GLU A 1 92 ? -10.653 -1.926 0.424 1.00 87.75 92 GLU A CA 1
ATOM 766 C C . GLU A 1 92 ? -10.014 -3.313 0.574 1.00 87.75 92 GLU A C 1
ATOM 768 O O . GLU A 1 92 ? -10.542 -4.291 0.044 1.00 87.75 92 GLU A O 1
ATOM 773 N N . VAL A 1 93 ? -8.942 -3.427 1.365 1.00 83.31 93 VAL A N 1
ATOM 774 C CA . VAL A 1 93 ? -8.310 -4.723 1.675 1.00 83.31 93 VAL A CA 1
ATOM 775 C C . VAL A 1 93 ? -9.286 -5.635 2.425 1.00 83.31 93 VAL A C 1
ATOM 777 O O . VAL A 1 93 ? -9.482 -6.790 2.053 1.00 83.31 93 VAL A O 1
ATOM 780 N N . PHE A 1 94 ? -9.950 -5.113 3.459 1.00 77.19 94 PHE A N 1
ATOM 781 C CA . PHE A 1 94 ? -10.865 -5.894 4.295 1.00 77.19 94 PHE A CA 1
ATOM 782 C C . PHE A 1 94 ? -12.155 -6.308 3.597 1.00 77.19 94 PHE A C 1
ATOM 784 O O . PHE A 1 94 ? -12.713 -7.352 3.931 1.00 77.19 94 PHE A O 1
ATOM 791 N N . LYS A 1 95 ? -12.647 -5.505 2.645 1.00 78.38 95 LYS A N 1
ATOM 792 C CA . LYS A 1 95 ? -13.814 -5.875 1.832 1.00 78.38 95 LYS A CA 1
ATOM 793 C C . LYS A 1 95 ? -13.566 -7.163 1.054 1.00 78.38 95 LYS A C 1
ATOM 795 O O . LYS A 1 95 ? -14.486 -7.963 0.905 1.00 78.38 95 LYS A O 1
ATOM 800 N N . LYS A 1 96 ? -12.347 -7.336 0.541 1.00 76.44 96 LYS A N 1
ATOM 801 C CA . LYS A 1 96 ? -11.966 -8.464 -0.314 1.00 76.44 96 LYS A CA 1
ATOM 802 C C . LYS A 1 96 ? -11.479 -9.654 0.501 1.00 76.44 96 LYS A C 1
ATOM 804 O O . LYS A 1 96 ? -11.871 -10.781 0.222 1.00 76.44 96 LYS A O 1
ATOM 809 N N . GLU A 1 97 ? -10.686 -9.402 1.537 1.00 70.25 97 GLU A N 1
ATOM 810 C CA . GLU A 1 97 ? -10.150 -10.436 2.418 1.00 70.25 97 GLU A CA 1
ATOM 811 C C . GLU A 1 97 ? -10.291 -10.025 3.896 1.00 70.25 97 GLU A C 1
ATOM 813 O O . GLU A 1 97 ? -9.373 -9.455 4.494 1.00 70.25 97 GLU A O 1
ATOM 818 N N . PRO A 1 98 ? -11.431 -10.342 4.536 1.00 65.31 98 PRO A N 1
ATOM 819 C CA . PRO A 1 98 ? -11.685 -9.983 5.934 1.00 65.31 98 PRO A CA 1
ATOM 820 C C . PRO A 1 98 ? -10.658 -10.555 6.928 1.00 65.31 98 PRO A C 1
ATOM 822 O O . PRO A 1 98 ? -10.452 -9.992 8.002 1.00 65.31 98 PRO A O 1
ATOM 825 N N . GLU A 1 99 ? -9.996 -11.662 6.572 1.00 62.78 99 GLU A N 1
ATOM 826 C CA . GLU A 1 99 ? -8.999 -12.357 7.402 1.00 62.78 99 GLU A CA 1
ATOM 827 C C . GLU A 1 99 ? -7.543 -11.981 7.070 1.00 62.78 99 GLU A C 1
ATOM 829 O O . GLU A 1 99 ? -6.622 -12.425 7.758 1.00 62.78 99 GLU A O 1
ATOM 834 N N . TYR A 1 100 ? -7.314 -11.128 6.063 1.00 63.59 100 TYR A N 1
ATOM 835 C CA . TYR A 1 100 ? -5.990 -10.811 5.500 1.00 63.59 100 TYR A CA 1
ATOM 836 C C . TYR A 1 100 ? -4.929 -10.420 6.538 1.00 63.59 100 TYR A C 1
ATOM 838 O O . TYR A 1 100 ? -3.725 -10.646 6.378 1.00 63.59 100 TYR A O 1
ATOM 846 N N . LEU A 1 101 ? -5.377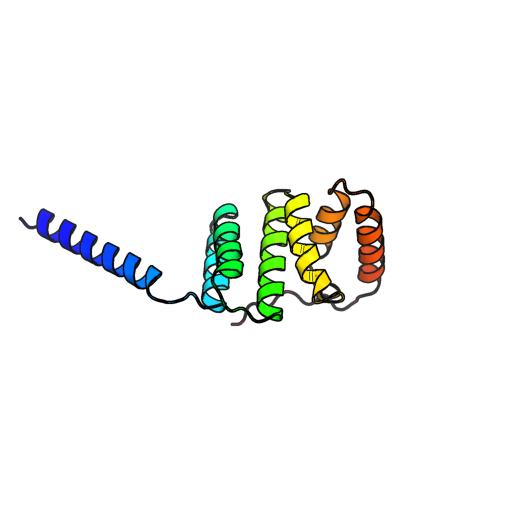 -9.799 7.624 1.00 55.28 101 LEU A N 1
ATOM 847 C CA . LEU A 1 101 ? -4.513 -9.219 8.635 1.00 55.28 101 LEU A CA 1
ATOM 848 C C . LEU A 1 101 ? -4.244 -10.090 9.855 1.00 55.28 101 LEU A C 1
ATOM 850 O O . LEU A 1 101 ? -3.441 -9.673 10.691 1.00 55.28 101 LEU A O 1
ATOM 854 N N . ALA A 1 102 ? -4.845 -11.278 9.958 1.00 51.12 102 ALA A N 1
ATOM 855 C CA . ALA A 1 102 ? -4.580 -12.192 11.071 1.00 51.12 102 ALA A CA 1
ATOM 856 C C . ALA A 1 102 ? -3.074 -12.519 11.238 1.00 51.12 102 ALA A C 1
ATOM 858 O O . ALA A 1 102 ? -2.647 -12.957 12.300 1.00 51.12 102 ALA A O 1
ATOM 859 N N . TYR A 1 103 ? -2.242 -12.216 10.232 1.00 49.75 103 TYR A N 1
ATOM 860 C CA . TYR A 1 103 ? -0.868 -12.702 10.139 1.00 49.75 103 TYR A CA 1
ATOM 861 C C . TYR A 1 103 ? 0.230 -11.636 9.983 1.00 49.75 103 TYR A C 1
ATOM 863 O O . TYR A 1 103 ? 1.390 -12.013 9.796 1.00 49.75 103 TYR A O 1
ATOM 871 N N . ARG A 1 104 ? -0.066 -10.322 10.038 1.00 59.19 104 ARG A N 1
ATOM 872 C CA . ARG A 1 104 ? 0.920 -9.280 9.650 1.00 59.19 104 ARG A CA 1
ATOM 873 C C . ARG A 1 104 ? 1.472 -8.458 10.816 1.00 59.19 104 ARG A C 1
ATOM 875 O O . ARG A 1 104 ? 0.733 -7.974 11.669 1.00 59.19 104 ARG A O 1
ATOM 882 N N . LYS A 1 105 ? 2.795 -8.240 10.817 1.00 60.59 105 LYS A N 1
ATOM 883 C CA . LYS A 1 105 ? 3.527 -7.553 11.897 1.00 60.59 105 LYS A CA 1
ATOM 884 C C . LYS A 1 105 ? 3.116 -6.098 12.090 1.00 60.59 105 LYS A C 1
ATOM 886 O O . LYS A 1 105 ? 3.227 -5.530 13.175 1.00 60.59 105 LYS A O 1
ATOM 891 N N . GLU A 1 106 ? 2.626 -5.512 11.020 1.00 66.44 106 GLU A N 1
ATOM 892 C CA . GLU A 1 106 ? 2.294 -4.111 10.892 1.00 66.44 106 GLU A CA 1
ATOM 893 C C . GLU A 1 106 ? 0.839 -3.816 11.300 1.00 66.44 106 GLU A C 1
ATOM 895 O O . GLU A 1 106 ? 0.384 -2.683 11.172 1.00 66.44 106 GLU A O 1
ATOM 900 N N . TYR A 1 107 ? 0.124 -4.808 11.849 1.00 69.44 107 TYR A N 1
ATOM 901 C CA . TYR A 1 107 ? -1.257 -4.691 12.330 1.00 69.44 107 TYR A CA 1
ATOM 902 C C . TYR A 1 107 ? -1.494 -3.510 13.275 1.00 69.44 107 TYR A C 1
ATOM 904 O O . TYR A 1 107 ? -2.556 -2.891 13.247 1.00 69.44 107 TYR A O 1
ATOM 912 N N . GLN A 1 108 ? -0.491 -3.158 14.085 1.00 70.50 108 GLN A N 1
ATOM 913 C CA . GLN A 1 108 ? -0.584 -2.021 14.998 1.00 70.50 108 GLN A CA 1
ATOM 914 C C . GLN A 1 108 ? -0.810 -0.701 14.253 1.00 70.50 108 GLN A C 1
ATOM 916 O O . GLN A 1 108 ? -1.610 0.108 14.698 1.00 70.50 108 GLN A O 1
ATOM 921 N N . HIS A 1 109 ? -0.190 -0.504 13.086 1.00 71.62 109 HIS A N 1
ATOM 922 C CA . HIS A 1 109 ? -0.403 0.712 12.299 1.00 71.62 109 HIS A CA 1
ATOM 923 C C . HIS A 1 109 ? -1.851 0.824 11.816 1.00 71.62 109 HIS A C 1
ATOM 925 O O . HIS A 1 109 ? -2.410 1.915 11.768 1.00 71.62 109 HIS A O 1
ATOM 931 N N . ILE A 1 110 ? -2.481 -0.305 11.509 1.00 74.44 110 ILE A N 1
ATOM 932 C CA . ILE A 1 110 ? -3.874 -0.348 11.069 1.00 74.44 110 ILE A CA 1
ATOM 933 C C . ILE A 1 110 ? -4.793 -0.002 12.238 1.00 74.44 110 ILE A C 1
ATOM 935 O O . ILE A 1 110 ? -5.653 0.861 12.092 1.00 74.44 110 ILE A O 1
ATOM 939 N N . LEU A 1 111 ? -4.557 -0.582 13.418 1.00 74.88 111 LEU A N 1
ATOM 940 C CA . LEU A 1 111 ? -5.271 -0.197 14.638 1.00 74.88 111 LEU A CA 1
ATOM 941 C C . LEU A 1 111 ? -5.124 1.299 14.929 1.00 74.88 111 LEU A C 1
ATOM 943 O O . LEU A 1 111 ? -6.132 1.977 15.110 1.00 74.88 111 LEU A O 1
ATOM 947 N N . ASP A 1 112 ? -3.900 1.827 14.882 1.00 75.19 112 ASP A N 1
ATOM 948 C CA . ASP A 1 112 ? -3.630 3.244 15.125 1.00 75.19 112 ASP A CA 1
ATOM 949 C C . ASP A 1 112 ? -4.384 4.139 14.124 1.00 75.19 112 ASP A C 1
ATOM 951 O O . ASP A 1 112 ? -4.904 5.190 14.502 1.00 75.19 112 ASP A O 1
ATOM 955 N N . ALA A 1 113 ? -4.475 3.737 12.850 1.00 78.06 113 ALA A N 1
ATOM 956 C CA . ALA A 1 113 ? -5.212 4.474 11.822 1.00 78.06 113 ALA A CA 1
ATOM 957 C C . ALA A 1 113 ? -6.720 4.511 12.118 1.00 78.06 113 ALA A C 1
ATOM 959 O O . ALA A 1 113 ? -7.348 5.566 12.027 1.00 78.06 113 ALA A O 1
ATOM 960 N N . TYR A 1 114 ? -7.299 3.375 12.512 1.00 78.44 114 TYR A N 1
ATOM 961 C CA . TYR A 1 114 ? -8.719 3.278 12.857 1.00 78.44 114 TYR A CA 1
ATOM 962 C C . TYR A 1 114 ? -9.050 4.030 14.153 1.00 78.44 114 TYR A C 1
ATOM 964 O O . TYR A 1 114 ? -10.046 4.745 14.193 1.00 78.44 114 TYR A O 1
ATOM 972 N N . GLU A 1 115 ? -8.210 3.926 15.187 1.00 77.25 115 GLU A N 1
ATOM 973 C CA . GLU A 1 115 ? -8.401 4.620 16.471 1.00 77.25 115 GLU A CA 1
ATOM 974 C C . GLU A 1 115 ? -8.280 6.146 16.339 1.00 77.25 115 GLU A C 1
ATOM 976 O O . GLU A 1 115 ? -8.971 6.887 17.035 1.00 77.25 115 GLU A O 1
ATOM 981 N N . SER A 1 116 ? -7.425 6.630 15.434 1.00 77.25 116 SER A N 1
ATOM 982 C CA . SER A 1 116 ? -7.225 8.068 15.198 1.00 77.25 116 SER A CA 1
ATOM 983 C C . SER A 1 116 ? -8.179 8.679 14.164 1.00 77.25 116 SER A C 1
ATOM 985 O O . SER A 1 116 ? -8.196 9.898 13.983 1.00 77.25 116 SER A O 1
ATOM 987 N N . SER A 1 117 ? -8.987 7.864 13.484 1.00 73.06 117 SER A N 1
ATOM 988 C CA . SER A 1 117 ? -9.973 8.335 12.515 1.00 73.06 117 SER A CA 1
ATOM 989 C C . SER A 1 117 ? -11.319 8.597 13.202 1.00 73.06 117 SER A C 1
ATOM 991 O O . SER A 1 117 ? -11.915 7.718 13.813 1.00 73.06 117 SER A O 1
ATOM 993 N N . ASN A 1 118 ? -11.828 9.825 13.077 1.00 64.19 118 ASN A N 1
ATOM 994 C CA . ASN A 1 118 ? -12.990 10.360 13.809 1.00 64.19 118 ASN A CA 1
ATOM 995 C C . ASN A 1 118 ? -14.374 9.806 13.378 1.00 64.19 118 ASN A C 1
ATOM 997 O O . ASN A 1 118 ? -15.387 10.477 13.574 1.00 64.19 118 ASN A O 1
ATOM 1001 N N . ARG A 1 119 ? -14.463 8.625 12.750 1.00 66.94 119 ARG A N 1
ATOM 1002 C CA . ARG A 1 119 ? -15.769 8.006 12.440 1.00 66.94 119 ARG A CA 1
ATOM 1003 C C . ARG A 1 119 ? -16.243 7.197 13.648 1.00 66.94 119 ARG A C 1
ATOM 1005 O O . ARG A 1 119 ? -15.501 6.358 14.146 1.00 66.94 119 ARG A O 1
ATOM 1012 N N . GLU A 1 120 ? -17.491 7.401 14.062 1.00 62.03 120 GLU A N 1
ATOM 1013 C CA . GLU A 1 120 ? -18.087 6.797 15.268 1.00 62.03 120 GLU A CA 1
ATOM 1014 C C . GLU A 1 120 ? -18.023 5.254 15.307 1.00 62.03 120 GLU A C 1
ATOM 1016 O O . GLU A 1 120 ? -17.968 4.668 16.387 1.00 62.03 120 GLU A O 1
ATOM 1021 N N . GLU A 1 121 ? -17.958 4.584 14.151 1.00 59.09 121 GLU A N 1
ATOM 1022 C CA . GLU A 1 121 ? -17.936 3.115 14.039 1.00 59.09 121 GLU A CA 1
ATOM 1023 C C . GLU A 1 121 ? -16.523 2.495 14.066 1.00 59.09 121 GLU A C 1
ATOM 1025 O O . GLU A 1 121 ? -16.355 1.321 14.414 1.00 59.09 121 GLU A O 1
ATOM 1030 N N . LEU A 1 122 ? -15.476 3.265 13.747 1.00 65.75 122 LEU A N 1
ATOM 1031 C CA . LEU A 1 122 ? -14.105 2.745 13.629 1.00 65.75 122 LEU A CA 1
ATOM 1032 C C . LEU A 1 122 ? -13.485 2.284 14.960 1.00 65.75 122 LEU A C 1
ATOM 1034 O O . LEU A 1 122 ? -12.776 1.276 14.943 1.00 65.75 122 LEU A O 1
ATOM 1038 N N . PRO A 1 123 ? -13.779 2.901 16.123 1.00 60.34 123 PRO A N 1
ATOM 1039 C CA . PRO A 1 123 ? -13.327 2.384 17.415 1.00 60.34 123 PRO A CA 1
ATOM 1040 C C . PRO A 1 123 ? -13.859 0.977 17.724 1.00 60.34 123 PRO A C 1
ATOM 1042 O O . PRO A 1 123 ? -13.187 0.188 18.393 1.00 60.34 123 PRO A O 1
ATOM 1045 N N . HIS A 1 124 ? -15.053 0.628 17.228 1.00 59.38 124 HIS A N 1
ATOM 1046 C CA . HIS A 1 124 ? -15.603 -0.717 17.392 1.00 59.38 124 HIS A CA 1
ATOM 1047 C C . HIS A 1 124 ? -14.847 -1.737 16.532 1.00 59.38 124 HIS A C 1
ATOM 1049 O O . HIS A 1 124 ? -14.486 -2.811 17.022 1.00 59.38 124 HIS A O 1
ATOM 1055 N N . ILE A 1 125 ? -14.528 -1.363 15.291 1.00 64.31 125 ILE A N 1
ATOM 1056 C CA . ILE A 1 125 ? -13.720 -2.172 14.373 1.00 64.31 125 ILE A CA 1
ATOM 1057 C C . ILE A 1 125 ? -12.305 -2.363 14.935 1.00 64.31 125 ILE A C 1
ATOM 1059 O O . I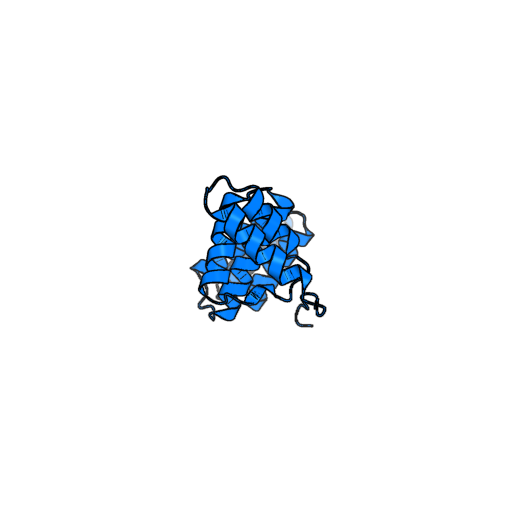LE A 1 125 ? -11.837 -3.496 15.024 1.00 64.31 125 ILE A O 1
ATOM 1063 N N . ALA A 1 126 ? -11.663 -1.303 15.435 1.00 63.25 126 ALA A N 1
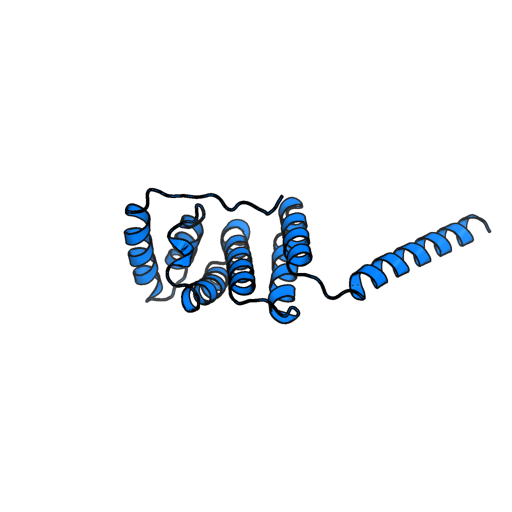ATOM 1064 C CA . ALA A 1 126 ? -10.361 -1.391 16.098 1.00 63.25 126 ALA A CA 1
ATOM 1065 C C . ALA A 1 126 ? -10.390 -2.338 17.311 1.00 63.25 126 ALA A C 1
ATOM 1067 O O . ALA A 1 126 ? -9.488 -3.153 17.498 1.00 63.25 126 ALA A O 1
ATOM 1068 N N . LYS A 1 127 ? -11.459 -2.301 18.117 1.00 64.56 127 LYS A N 1
ATOM 1069 C CA . LYS A 1 127 ? -11.630 -3.208 19.261 1.00 64.56 127 LYS A CA 1
ATOM 1070 C C . LYS A 1 127 ? -11.805 -4.669 18.833 1.00 64.56 127 LYS A C 1
ATOM 1072 O O . LYS A 1 127 ? -11.263 -5.558 19.493 1.00 64.56 127 LYS A O 1
ATOM 1077 N N . MET A 1 128 ? -12.544 -4.925 17.753 1.00 65.12 128 MET A N 1
ATOM 1078 C CA . MET A 1 128 ? -12.703 -6.264 17.173 1.00 65.12 128 MET A CA 1
ATOM 1079 C C . MET A 1 128 ? -11.361 -6.800 16.663 1.00 65.12 128 MET A C 1
ATOM 1081 O O . MET A 1 128 ? -10.959 -7.903 17.036 1.00 65.12 128 MET A O 1
ATOM 1085 N N . LEU A 1 129 ? -10.642 -5.976 15.903 1.00 65.19 129 LEU A N 1
ATOM 1086 C CA . LEU A 1 129 ? -9.314 -6.268 15.378 1.00 65.19 129 LEU A CA 1
ATOM 1087 C C . LEU A 1 129 ? -8.314 -6.570 16.518 1.00 65.19 129 LEU A C 1
ATOM 1089 O O . LEU A 1 129 ? -7.670 -7.618 16.563 1.00 65.19 129 LEU A O 1
ATOM 1093 N N . LYS A 1 130 ? -8.265 -5.721 17.548 1.00 64.12 130 LYS A N 1
ATOM 1094 C CA . LYS A 1 130 ? -7.410 -5.919 18.732 1.00 64.12 130 LYS A CA 1
ATOM 1095 C C . LYS A 1 130 ? -7.707 -7.217 19.490 1.00 64.12 130 LYS A C 1
ATOM 1097 O O . LYS A 1 130 ? -6.797 -7.836 20.034 1.00 64.12 130 LYS A O 1
ATOM 1102 N N . LYS A 1 131 ? -8.971 -7.647 19.541 1.00 63.28 131 LYS A N 1
ATOM 1103 C CA . LYS A 1 131 ? -9.347 -8.928 20.157 1.00 63.28 131 LYS A CA 1
ATOM 1104 C C . LYS A 1 131 ? -8.822 -10.115 19.342 1.00 63.28 131 LYS A C 1
ATOM 1106 O O . LYS A 1 131 ? -8.403 -11.106 19.934 1.00 63.28 131 LYS A O 1
ATOM 1111 N N . GLN A 1 132 ? -8.823 -10.019 18.013 1.00 60.56 132 GLN A N 1
ATOM 1112 C CA . GLN A 1 132 ? -8.300 -11.064 17.127 1.00 60.56 132 GLN A CA 1
ATOM 1113 C C . GLN A 1 132 ? -6.772 -11.188 17.228 1.00 60.56 132 GLN A C 1
ATOM 1115 O O . GLN A 1 132 ? -6.266 -12.300 17.354 1.00 60.56 132 GLN A O 1
ATOM 1120 N N . SER A 1 133 ? -6.036 -10.073 17.287 1.00 57.97 133 SER A N 1
ATOM 1121 C CA . SER A 1 133 ? -4.563 -10.106 17.353 1.00 57.97 133 SER A CA 1
ATOM 1122 C C . SER A 1 133 ? -3.992 -10.689 18.647 1.00 57.97 133 SER A C 1
ATOM 1124 O O . SER A 1 133 ? -2.902 -11.253 18.635 1.00 57.97 133 SER A O 1
ATOM 1126 N N . GLN A 1 134 ? -4.722 -10.611 19.765 1.00 57.06 134 GLN A N 1
ATOM 1127 C CA . GLN A 1 134 ? -4.305 -11.204 21.045 1.00 57.06 134 GLN A CA 1
ATOM 1128 C C . GLN A 1 134 ? -4.242 -12.743 21.029 1.00 57.06 134 GLN A C 1
ATOM 1130 O O . GLN A 1 134 ? -3.688 -13.329 21.957 1.00 57.06 134 GLN A O 1
ATOM 1135 N N . HIS A 1 135 ? -4.795 -13.394 20.000 1.00 52.94 135 HIS A N 1
ATOM 1136 C CA . HIS A 1 135 ? -4.925 -14.850 19.923 1.00 52.94 135 HIS A CA 1
ATOM 1137 C C . HIS A 1 135 ? -4.018 -15.506 18.867 1.00 52.94 135 HIS A C 1
ATOM 1139 O O . HIS A 1 135 ? -4.039 -16.731 18.764 1.00 52.94 135 HIS A O 1
ATOM 1145 N N . ASP A 1 136 ? -3.212 -14.751 18.106 1.00 50.16 136 ASP A N 1
ATOM 1146 C CA . ASP A 1 136 ? -2.418 -15.326 17.010 1.00 50.16 136 ASP A CA 1
ATOM 1147 C C . ASP A 1 136 ? -0.910 -15.392 17.315 1.00 50.16 136 ASP A C 1
ATOM 1149 O O . ASP A 1 136 ? -0.217 -14.385 17.458 1.00 50.16 136 ASP A O 1
ATOM 1153 N N . HIS A 1 137 ? -0.390 -16.617 17.417 1.00 47.16 137 HIS A N 1
ATOM 1154 C CA . HIS A 1 137 ? 1.017 -16.923 17.694 1.00 47.16 137 HIS A CA 1
ATOM 1155 C C . HIS A 1 137 ? 1.898 -16.914 16.427 1.00 47.16 137 HIS A C 1
ATOM 1157 O O . HIS A 1 137 ? 3.108 -17.134 16.519 1.00 47.16 137 HIS A O 1
ATOM 1163 N N . ARG A 1 138 ? 1.315 -16.704 15.234 1.00 47.75 138 ARG A N 1
ATOM 1164 C CA . ARG A 1 138 ? 1.977 -16.860 13.926 1.00 47.75 138 ARG A CA 1
ATOM 1165 C C . ARG A 1 138 ? 2.128 -15.520 13.201 1.00 47.75 138 ARG A C 1
ATOM 1167 O O . ARG A 1 138 ? 1.562 -15.292 12.140 1.00 47.75 138 ARG A O 1
ATOM 1174 N N . PHE A 1 139 ? 2.957 -14.640 13.752 1.00 45.47 139 PHE A N 1
ATOM 1175 C CA . PHE A 1 139 ? 3.427 -13.441 13.049 1.00 45.47 139 PHE A CA 1
ATOM 1176 C C . PHE A 1 139 ? 4.488 -13.829 12.002 1.00 45.47 139 PHE A C 1
ATOM 1178 O O . PHE A 1 139 ? 5.655 -14.034 12.347 1.00 45.47 139 PHE A O 1
ATOM 1185 N N . LEU A 1 140 ? 4.118 -13.914 10.720 1.00 42.53 140 LEU A N 1
ATOM 1186 C CA . LEU A 1 140 ? 5.083 -14.066 9.624 1.00 42.53 140 LEU A CA 1
ATOM 1187 C C . LEU A 1 140 ? 5.307 -1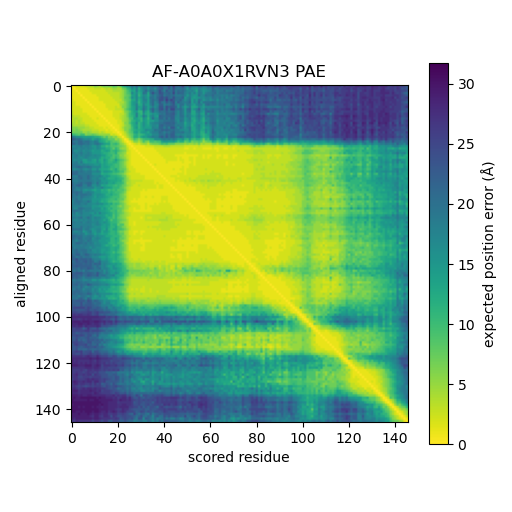2.717 8.931 1.00 42.53 140 LEU A C 1
ATOM 1189 O O . LEU A 1 140 ? 4.383 -12.037 8.498 1.00 42.53 140 LEU A O 1
ATOM 1193 N N . LYS A 1 141 ? 6.578 -12.313 8.853 1.00 39.69 141 LYS A N 1
ATOM 1194 C CA . LYS A 1 141 ? 7.027 -11.072 8.211 1.00 39.69 141 LYS A CA 1
ATOM 1195 C C . LYS A 1 141 ? 6.769 -11.143 6.700 1.00 39.69 141 LYS A C 1
ATOM 1197 O O . LYS A 1 141 ? 7.042 -12.180 6.098 1.00 39.69 141 LYS A O 1
ATOM 1202 N N . LEU A 1 142 ? 6.337 -10.033 6.094 1.00 39.31 142 LEU A N 1
ATOM 1203 C CA . LEU A 1 142 ? 6.354 -9.837 4.638 1.00 39.31 142 LEU A CA 1
ATOM 1204 C C . LEU A 1 142 ? 7.726 -10.249 4.081 1.00 39.31 142 LEU A C 1
ATOM 1206 O O . LEU A 1 142 ? 8.746 -9.641 4.423 1.00 39.31 142 LEU A O 1
ATOM 1210 N N . LYS A 1 143 ? 7.754 -11.301 3.259 1.00 34.81 143 LYS A N 1
ATOM 1211 C CA . LYS A 1 143 ? 8.918 -11.662 2.449 1.00 34.81 143 LYS A CA 1
ATOM 1212 C C . LYS A 1 143 ? 8.683 -11.120 1.047 1.00 34.81 143 LYS A C 1
ATOM 1214 O O . LYS A 1 143 ? 7.707 -11.494 0.406 1.00 34.81 143 LYS A O 1
ATOM 1219 N N . TYR A 1 144 ? 9.562 -10.231 0.601 1.00 35.47 144 TYR A N 1
ATOM 1220 C CA . TYR A 1 144 ? 9.648 -9.893 -0.815 1.00 35.47 144 TYR A CA 1
ATOM 1221 C C . TYR A 1 144 ? 10.150 -11.131 -1.576 1.00 35.47 144 TYR A C 1
ATOM 1223 O O . TYR A 1 144 ? 10.979 -11.856 -1.015 1.00 35.47 144 TYR A O 1
ATOM 1231 N N . PRO A 1 145 ? 9.646 -11.408 -2.792 1.00 36.34 145 PRO A N 1
ATOM 1232 C CA . PRO A 1 145 ? 10.237 -12.434 -3.644 1.00 36.34 145 PRO A CA 1
ATOM 1233 C C . PRO A 1 145 ? 11.720 -12.106 -3.885 1.00 36.34 145 PRO A C 1
ATOM 1235 O O . PRO A 1 145 ? 12.063 -10.936 -4.079 1.00 36.34 145 PRO A O 1
ATOM 1238 N N . GLU A 1 146 ? 12.570 -13.131 -3.780 1.00 40.94 146 GLU A N 1
ATOM 1239 C CA . GLU A 1 146 ? 14.022 -13.052 -4.020 1.00 40.94 146 GLU A CA 1
ATOM 1240 C C . GLU A 1 146 ? 14.349 -12.791 -5.495 1.00 40.94 146 GLU A C 1
ATOM 1242 O O . GLU A 1 146 ? 13.649 -13.353 -6.369 1.00 40.94 146 GLU A O 1
#

pLDDT: mean 76.99, std 15.79, range [34.81, 95.19]

Nearest PDB structures (foldseek):
  3zgq-assembly1_A  TM=6.085E-01  e=2.226E-01  Homo sapiens
  4rec-assembly1_A  TM=6.152E-01  e=3.323E-01  Homo sapiens
  4abn-assembly2_B  TM=6.687E-01  e=1.734E+00  Mus musculus
  4gpk-assembly1_C  TM=6.099E-01  e=7.786E+00  Bacillus thuringiensis serovar thuringiensis
  4gpk-assembly3_K  TM=6.214E-01  e=8.606E+00  Bacillus thuringiensis serovar thuringiensis

Sequence (146 aa):
MILFIMILLISLITMKCIRLYHEHPMTYEQLLRKGLVMELLFMENRAVDVYERGLRELDLTVDEENNVHYLVGMIQQKYHKQSKQAVAHFEEVFKKEPEYLAYRKEYQHILDAYESSNREELPHIAKMLKKQSQHDHRFLKLKYPE

Radius of gyration: 19.7 Å; Cα contacts (8 Å, |Δi|>4): 127; chains: 1; bounding box: 51×38×53 Å

Solvent-accessible surface area (backbone 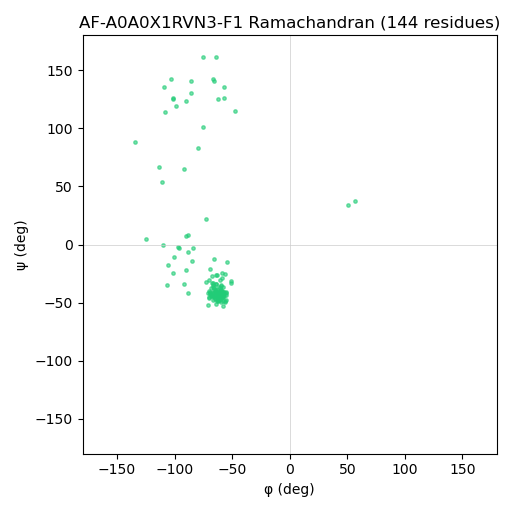atoms only — not comparable to full-atom values): 8193 Å² total; per-residue (Å²): 112,69,67,61,52,50,52,52,51,51,52,51,51,50,50,50,54,56,46,61,69,65,74,52,85,72,47,73,68,54,47,54,52,52,22,51,52,26,47,78,68,74,32,53,70,58,17,41,54,48,44,58,46,42,71,74,74,43,95,62,53,73,69,53,47,34,52,47,30,44,52,44,17,49,47,31,31,75,77,65,67,33,21,63,63,13,40,56,26,43,50,59,30,40,74,78,37,77,66,72,62,75,34,45,79,63,49,62,56,54,37,53,18,27,63,69,26,94,51,89,64,32,52,57,53,32,51,54,51,54,61,55,59,77,72,54,92,62,72,52,72,92,74,77,86,129

Foldseek 3Di:
DVVVVVVVVVVVVVVVVVVVVVVDQQDLLNLVVVLVVCVVVVNLVVSLVSLVVCLVRDPDDLVSNLVSLQSNLLSCQPPVVNLVSSQVSVVSNCVSPVCVPLAEPSLVSNLSSLVPDPDPCSPVVSVVSVVSNVPRPHHDYDDDDD

Secondary structure (DSSP, 8-state):
-HHHHHHHHHHHHHHHHHHHHHHSPPPHHHHHHHHHHHHHTT-HHHHHHHHHHHHHHS---HHHHHHHHHHHHHHHHHHH--HHHHHHHHHHHHHH-TTTTTT-TTHHHHHHHHHHS--TTHHHHHHHHHHHHTT-------PPP-